Protein AF-A0A9P3PP41-F1 (afdb_monomer)

Structure (mmCIF, N/CA/C/O backbone):
data_AF-A0A9P3PP41-F1
#
_entry.id   AF-A0A9P3PP41-F1
#
loop_
_atom_site.group_PDB
_atom_site.id
_atom_site.type_symbol
_atom_site.label_atom_id
_atom_site.label_alt_id
_atom_site.label_comp_id
_atom_site.label_asym_id
_atom_site.label_entity_id
_atom_site.label_seq_id
_atom_site.pdbx_PDB_ins_code
_atom_site.Cartn_x
_atom_site.Cartn_y
_atom_site.Cartn_z
_atom_site.occupancy
_atom_site.B_iso_or_equiv
_atom_site.auth_seq_id
_atom_site.auth_comp_id
_atom_site.auth_asym_id
_atom_site.auth_atom_id
_atom_site.pdbx_PDB_model_num
ATOM 1 N N . MET A 1 1 ? 0.540 15.821 26.615 1.00 34.78 1 MET A N 1
ATOM 2 C CA . MET A 1 1 ? 0.827 14.676 25.726 1.00 34.78 1 MET A CA 1
ATOM 3 C C . MET A 1 1 ? -0.491 14.205 25.135 1.00 34.78 1 MET A C 1
ATOM 5 O O . MET A 1 1 ? -1.186 13.409 25.750 1.00 34.78 1 MET A O 1
ATOM 9 N N . SER A 1 2 ? -0.906 14.786 24.014 1.00 33.66 2 SER A N 1
ATOM 10 C CA . SER A 1 2 ? -2.137 14.403 23.320 1.00 33.66 2 SER A CA 1
ATOM 11 C C . SER A 1 2 ? -1.822 13.262 22.356 1.00 33.66 2 SER A C 1
ATOM 13 O O . SER A 1 2 ? -1.430 13.491 21.218 1.00 33.66 2 SER A O 1
ATOM 15 N N . ASN A 1 3 ? -1.975 12.027 22.839 1.00 39.66 3 ASN A N 1
ATOM 16 C CA . ASN A 1 3 ? -2.063 10.835 21.998 1.00 39.66 3 ASN A CA 1
ATOM 17 C C . ASN A 1 3 ? -3.416 10.859 21.267 1.00 39.66 3 ASN A C 1
ATOM 19 O O . ASN A 1 3 ? -4.353 10.164 21.651 1.00 39.66 3 ASN A O 1
ATOM 23 N N . SER A 1 4 ? -3.556 11.683 20.229 1.00 38.84 4 SER A N 1
ATOM 24 C CA . SER A 1 4 ? -4.641 11.510 19.260 1.00 38.84 4 SER A CA 1
ATOM 25 C C . SER A 1 4 ? -4.115 10.654 18.112 1.00 38.84 4 SER A C 1
ATOM 27 O O . SER A 1 4 ? -3.785 11.147 17.036 1.00 38.84 4 SER A O 1
ATOM 29 N N . SER A 1 5 ? -3.994 9.350 18.368 1.00 46.53 5 SER A N 1
ATOM 30 C CA . SER A 1 5 ? -3.916 8.342 17.310 1.00 46.53 5 SER A CA 1
ATOM 31 C C . SER A 1 5 ? -5.281 8.310 16.624 1.00 46.53 5 SER A C 1
ATOM 33 O O . SER A 1 5 ? -6.128 7.480 16.956 1.00 46.53 5 SER A O 1
ATOM 35 N N . THR A 1 6 ? -5.540 9.247 15.717 1.00 63.22 6 THR A N 1
ATOM 36 C CA . THR A 1 6 ? -6.723 9.150 14.867 1.00 63.22 6 THR A CA 1
ATOM 37 C C . THR A 1 6 ? -6.440 8.055 13.844 1.00 63.22 6 THR A C 1
ATOM 39 O O . THR A 1 6 ? -5.655 8.231 12.913 1.00 63.22 6 THR A O 1
ATOM 42 N N . GLU A 1 7 ? -7.013 6.882 14.101 1.00 75.75 7 GLU A N 1
ATOM 43 C CA . GLU A 1 7 ? -7.031 5.736 13.193 1.00 75.75 7 GLU A CA 1
ATOM 44 C C . GLU A 1 7 ? -7.483 6.180 11.791 1.00 75.75 7 GLU A C 1
ATOM 46 O O . GLU A 1 7 ? -8.357 7.040 11.664 1.00 75.75 7 GLU A O 1
ATOM 51 N N . LEU A 1 8 ? -6.867 5.622 10.740 1.00 86.62 8 LEU A N 1
ATOM 52 C CA . LEU A 1 8 ? -7.220 5.919 9.348 1.00 86.62 8 LEU A CA 1
ATOM 53 C C . LEU A 1 8 ? -8.717 5.620 9.124 1.00 86.62 8 LEU A C 1
ATOM 55 O O . LEU A 1 8 ? -9.140 4.483 9.347 1.00 86.62 8 LEU A O 1
ATOM 59 N N . PRO A 1 9 ? -9.544 6.588 8.690 1.00 88.69 9 PRO A N 1
ATOM 60 C CA . PRO A 1 9 ? -10.919 6.285 8.319 1.00 88.69 9 PRO A CA 1
ATOM 61 C C . PRO A 1 9 ? -10.959 5.307 7.139 1.00 88.69 9 PRO A C 1
ATOM 63 O O . PRO A 1 9 ? -10.078 5.290 6.287 1.00 88.69 9 PRO A O 1
ATOM 66 N N . GLN A 1 10 ? -11.993 4.473 7.072 1.00 92.12 10 GLN A N 1
ATOM 67 C CA . GLN A 1 10 ? -12.252 3.711 5.851 1.00 92.12 10 GLN A CA 1
ATOM 68 C C . GLN A 1 10 ? -12.808 4.637 4.761 1.00 92.12 10 GLN A C 1
ATOM 70 O O . GLN A 1 10 ? -13.511 5.603 5.066 1.00 92.12 10 GLN A O 1
ATOM 75 N N . GLY A 1 11 ? -12.552 4.326 3.493 1.00 93.94 11 GLY A N 1
ATOM 76 C CA . GLY A 1 11 ? -12.955 5.198 2.395 1.00 93.94 11 GLY A CA 1
ATOM 77 C C . GLY A 1 11 ? -12.274 4.875 1.074 1.00 93.94 11 GLY A C 1
ATOM 78 O O . GLY A 1 11 ? -11.640 3.831 0.916 1.00 93.94 11 GLY A O 1
ATOM 79 N N . ILE A 1 12 ? -12.426 5.799 0.130 1.00 94.56 12 ILE A N 1
ATOM 80 C CA . ILE A 1 12 ? -11.741 5.777 -1.158 1.00 94.56 12 ILE A CA 1
ATOM 81 C C . ILE A 1 12 ? -10.616 6.810 -1.121 1.00 94.56 12 ILE A C 1
ATOM 83 O O . ILE A 1 12 ? -10.854 7.971 -0.774 1.00 94.56 12 ILE A O 1
ATOM 87 N N . TYR A 1 13 ? -9.407 6.376 -1.468 1.00 93.69 13 TYR A N 1
ATOM 88 C CA . TYR A 1 13 ? -8.185 7.157 -1.331 1.00 93.69 13 TYR A CA 1
ATOM 89 C C . TYR A 1 13 ? -7.323 7.099 -2.582 1.00 93.69 13 TYR A C 1
ATOM 91 O O . TYR A 1 13 ? -7.161 6.048 -3.196 1.00 93.69 13 TYR A O 1
ATOM 99 N N . GLU A 1 14 ? -6.670 8.206 -2.894 1.00 94.19 14 GLU A N 1
ATOM 100 C CA . GLU A 1 14 ? -5.410 8.161 -3.619 1.00 94.19 14 GLU A CA 1
ATOM 101 C C . GLU A 1 14 ? -4.289 7.907 -2.603 1.00 94.19 14 GLU A C 1
ATOM 103 O O . GLU A 1 14 ? -4.229 8.556 -1.555 1.00 94.19 14 GLU A O 1
ATOM 108 N N . ILE A 1 15 ? -3.406 6.952 -2.893 1.00 93.75 15 ILE A N 1
ATOM 109 C CA . ILE A 1 15 ? -2.303 6.586 -1.998 1.00 93.75 15 ILE A CA 1
ATOM 110 C C . ILE A 1 15 ? -0.992 6.951 -2.681 1.00 93.75 15 ILE A C 1
ATOM 112 O O . ILE A 1 15 ? -0.770 6.567 -3.829 1.00 93.75 15 ILE A O 1
ATOM 116 N N . TYR A 1 16 ? -0.123 7.665 -1.973 1.00 91.94 16 TYR A N 1
ATOM 117 C CA . TYR A 1 16 ? 1.174 8.100 -2.487 1.00 91.94 16 TYR A CA 1
ATOM 118 C C . TYR A 1 16 ? 2.302 7.638 -1.567 1.00 91.94 16 TYR A C 1
ATOM 120 O O . TYR A 1 16 ? 2.173 7.737 -0.350 1.00 91.94 16 TYR A O 1
ATOM 128 N N . GLU A 1 17 ? 3.417 7.193 -2.148 1.00 88.88 17 GLU A N 1
ATOM 129 C CA . GLU A 1 17 ? 4.730 7.265 -1.496 1.00 88.88 17 GLU A CA 1
ATOM 130 C C . GLU A 1 17 ? 5.008 8.727 -1.140 1.00 88.88 17 GLU A C 1
ATOM 132 O O . GLU A 1 17 ? 4.843 9.609 -1.993 1.00 88.88 17 GLU A O 1
ATOM 137 N N . ASP A 1 18 ? 5.537 8.960 0.061 1.00 81.00 18 ASP A N 1
ATOM 138 C CA . ASP A 1 18 ? 6.257 10.194 0.362 1.00 81.00 18 ASP A CA 1
ATOM 139 C C . ASP A 1 18 ? 7.773 9.946 0.375 1.00 81.00 18 ASP A C 1
ATOM 141 O O . ASP A 1 18 ? 8.351 9.498 1.362 1.00 81.00 18 ASP A O 1
ATOM 145 N N . GLY A 1 19 ? 8.410 10.186 -0.771 1.00 75.31 19 GLY A N 1
ATOM 146 C CA . GLY A 1 19 ? 9.827 9.916 -0.986 1.00 75.31 19 GLY A CA 1
ATOM 147 C C . GLY A 1 19 ? 10.637 11.172 -1.309 1.00 75.31 19 GLY A C 1
ATOM 148 O O . GLY A 1 19 ? 10.085 12.247 -1.563 1.00 75.31 19 GLY A O 1
ATOM 149 N N . PRO A 1 20 ? 11.975 11.051 -1.404 1.00 71.06 20 PRO A N 1
ATOM 150 C CA . PRO A 1 20 ? 12.862 12.173 -1.728 1.00 71.06 20 PRO A CA 1
ATOM 151 C C . PRO A 1 20 ? 12.618 12.765 -3.126 1.00 71.06 20 PRO A C 1
ATOM 153 O O . PRO A 1 20 ? 13.016 13.895 -3.394 1.00 71.06 20 PRO A O 1
ATOM 156 N N . ALA A 1 21 ? 11.957 12.021 -4.019 1.00 71.31 21 ALA A N 1
ATOM 157 C CA . ALA A 1 21 ? 11.558 12.486 -5.347 1.00 71.31 21 ALA A CA 1
ATOM 158 C C . ALA A 1 21 ? 10.202 13.227 -5.357 1.00 71.31 21 ALA A C 1
ATOM 160 O O . ALA A 1 21 ? 9.730 13.620 -6.424 1.00 71.31 21 ALA A O 1
ATOM 161 N N . GLY A 1 22 ? 9.577 13.422 -4.192 1.00 79.50 22 GLY A N 1
ATOM 162 C CA . GLY A 1 22 ? 8.236 13.982 -4.057 1.00 79.50 22 GLY A CA 1
ATOM 163 C C . GLY A 1 22 ? 7.156 12.909 -3.906 1.00 79.50 22 GLY A C 1
ATOM 164 O O . GLY A 1 22 ? 7.451 11.736 -3.690 1.00 79.50 22 GLY A O 1
ATOM 165 N N . LEU A 1 23 ? 5.891 13.333 -4.001 1.00 86.56 23 LEU A N 1
ATOM 166 C CA . LEU A 1 23 ? 4.747 12.424 -3.914 1.00 86.56 23 LEU A CA 1
ATOM 167 C C . LEU A 1 23 ? 4.640 11.593 -5.193 1.00 86.56 23 LEU A C 1
ATOM 169 O O . LEU A 1 23 ? 4.533 12.145 -6.293 1.00 86.56 23 LEU A O 1
ATOM 173 N N . GLN A 1 24 ? 4.639 10.271 -5.045 1.00 90.50 24 GLN A N 1
ATOM 174 C CA . GLN A 1 24 ? 4.525 9.339 -6.163 1.00 90.50 24 GLN A CA 1
ATOM 175 C C . GLN A 1 24 ? 3.355 8.375 -5.941 1.00 90.50 24 GLN A C 1
ATOM 177 O O . GLN A 1 24 ? 3.295 7.740 -4.891 1.00 90.50 24 GLN A O 1
ATOM 182 N N . PRO A 1 25 ? 2.412 8.246 -6.890 1.00 92.94 25 PRO A N 1
ATOM 183 C CA . PRO A 1 25 ? 1.216 7.456 -6.646 1.00 92.94 25 PRO A CA 1
ATOM 184 C C . PRO A 1 25 ? 1.521 5.962 -6.598 1.00 92.94 25 PRO A C 1
ATOM 186 O O . PRO A 1 25 ? 2.341 5.453 -7.364 1.00 92.94 25 PRO A O 1
ATOM 189 N N . LEU A 1 26 ? 0.814 5.244 -5.732 1.00 93.19 26 LEU A N 1
ATOM 190 C CA . LEU A 1 26 ? 0.824 3.789 -5.696 1.00 93.19 26 LEU A CA 1
ATOM 191 C C . LEU A 1 26 ? -0.273 3.240 -6.603 1.00 93.19 26 LEU A C 1
ATOM 193 O O . LEU A 1 26 ? -1.419 3.689 -6.561 1.00 93.19 26 LEU A O 1
ATOM 197 N N . GLY A 1 27 ? 0.064 2.231 -7.398 1.00 93.50 27 GLY A N 1
ATOM 198 C CA . GLY A 1 27 ? -0.884 1.552 -8.277 1.00 93.50 27 GLY A CA 1
ATOM 199 C C . GLY A 1 27 ? -0.498 0.103 -8.524 1.00 93.50 27 GLY A C 1
ATOM 200 O O . GLY A 1 27 ? 0.525 -0.362 -8.034 1.00 93.50 27 GLY A O 1
ATOM 201 N N . ILE A 1 28 ? -1.310 -0.609 -9.302 1.00 92.12 28 ILE A N 1
ATOM 202 C CA . ILE A 1 28 ? -0.997 -1.964 -9.765 1.00 92.12 28 ILE A CA 1
ATOM 203 C C . ILE A 1 28 ? -0.493 -1.895 -11.208 1.00 92.12 28 ILE A C 1
ATOM 205 O O . ILE A 1 28 ? -1.111 -1.245 -12.053 1.00 92.12 28 ILE A O 1
ATOM 209 N N . LYS A 1 29 ? 0.634 -2.554 -11.497 1.00 89.56 29 LYS A N 1
ATOM 210 C CA . LYS A 1 29 ? 1.175 -2.654 -12.858 1.00 89.56 29 LYS A CA 1
ATOM 211 C C . LYS A 1 29 ? 2.071 -3.878 -13.027 1.00 89.56 29 LYS A C 1
ATOM 213 O O . LYS A 1 29 ? 2.858 -4.195 -12.135 1.00 89.56 29 LYS A O 1
ATOM 218 N N . SER A 1 30 ? 2.057 -4.470 -14.215 1.00 83.56 30 SER A N 1
ATOM 219 C CA . SER A 1 30 ? 3.091 -5.407 -14.654 1.00 83.56 30 SER A CA 1
ATOM 220 C C . SER A 1 30 ? 4.430 -4.698 -14.893 1.00 83.56 30 SER A C 1
ATOM 222 O O . SER A 1 30 ? 4.526 -3.574 -15.412 1.00 83.56 30 SER A O 1
ATOM 224 N N . VAL A 1 31 ? 5.516 -5.355 -14.496 1.00 73.56 31 VAL A N 1
ATOM 225 C CA . VAL A 1 31 ? 6.877 -4.811 -14.597 1.00 73.56 31 VAL A CA 1
ATOM 226 C C . VAL A 1 31 ? 7.743 -5.832 -15.305 1.00 73.56 31 VAL A C 1
ATOM 228 O O . VAL A 1 31 ? 7.882 -6.925 -14.799 1.00 73.56 31 VAL A O 1
ATOM 231 N N . ASN A 1 32 ? 8.350 -5.493 -16.445 1.00 73.69 32 ASN A N 1
ATOM 232 C CA . ASN A 1 32 ? 9.385 -6.307 -17.104 1.00 73.69 32 ASN A CA 1
ATOM 233 C C . ASN A 1 32 ? 9.052 -7.816 -17.237 1.00 73.69 32 ASN A C 1
ATOM 235 O O . ASN A 1 32 ? 9.921 -8.655 -17.028 1.00 73.69 32 ASN A O 1
ATOM 239 N N . GLY A 1 33 ? 7.800 -8.166 -17.555 1.00 74.00 33 GLY A N 1
ATOM 240 C CA . GLY A 1 33 ? 7.357 -9.564 -17.686 1.00 74.00 33 GLY A CA 1
ATOM 241 C C . GLY A 1 33 ? 6.995 -10.263 -16.369 1.00 74.00 33 GLY A C 1
ATOM 242 O O . GLY A 1 33 ? 6.561 -11.412 -16.396 1.00 74.00 33 GLY A O 1
ATOM 243 N N . PHE A 1 34 ? 7.122 -9.582 -15.229 1.00 77.06 34 PHE A N 1
ATOM 244 C CA . PHE A 1 34 ? 6.565 -10.029 -13.957 1.00 77.06 34 PHE A CA 1
ATOM 245 C C . PHE A 1 34 ? 5.046 -9.793 -13.910 1.00 77.06 34 PHE A C 1
ATOM 247 O O . PHE A 1 34 ? 4.562 -8.834 -14.531 1.00 77.06 34 PHE A O 1
ATOM 254 N N . PRO A 1 35 ? 4.304 -10.635 -13.161 1.00 83.44 35 PRO A N 1
ATOM 255 C CA . PRO A 1 35 ? 2.883 -10.437 -12.899 1.00 83.44 35 PRO A CA 1
ATOM 256 C C . PRO A 1 35 ? 2.570 -9.046 -12.344 1.00 83.44 35 PRO A C 1
ATOM 258 O O . PRO A 1 35 ? 3.447 -8.343 -11.832 1.00 83.44 35 PRO A O 1
ATOM 261 N N . ASP A 1 36 ? 1.298 -8.668 -12.430 1.00 90.12 36 ASP A N 1
ATOM 262 C CA . ASP A 1 36 ? 0.809 -7.444 -11.812 1.00 90.12 36 ASP A CA 1
ATOM 263 C C . ASP A 1 36 ? 1.146 -7.423 -10.319 1.00 90.12 36 ASP A C 1
ATOM 265 O O . ASP A 1 36 ? 0.964 -8.398 -9.591 1.00 90.12 36 ASP A O 1
ATOM 269 N N . GLN A 1 37 ? 1.656 -6.285 -9.868 1.00 90.50 37 GLN A N 1
ATOM 270 C CA . GLN A 1 37 ? 2.056 -6.059 -8.487 1.00 90.50 37 GLN A CA 1
ATOM 271 C C . GLN A 1 37 ? 1.822 -4.601 -8.123 1.00 90.50 37 GLN A C 1
ATOM 273 O O . GLN A 1 37 ? 1.715 -3.742 -9.004 1.00 90.50 37 GLN A O 1
ATOM 278 N N . VAL A 1 38 ? 1.759 -4.313 -6.827 1.00 92.19 38 VAL A N 1
ATOM 279 C CA . VAL A 1 38 ? 1.731 -2.936 -6.348 1.00 92.19 38 VAL A CA 1
ATOM 280 C C . VAL A 1 38 ? 3.105 -2.316 -6.590 1.00 92.19 38 VAL A C 1
ATOM 282 O O . VAL A 1 38 ? 4.148 -2.886 -6.258 1.00 92.19 38 VAL A O 1
ATOM 285 N N . VAL A 1 39 ? 3.102 -1.148 -7.215 1.00 90.88 39 VAL A N 1
ATOM 286 C CA . VAL A 1 39 ? 4.295 -0.403 -7.601 1.00 90.88 39 VAL A CA 1
ATOM 287 C C . VAL A 1 39 ? 4.131 1.062 -7.247 1.00 90.88 39 VAL A C 1
ATOM 289 O O . VAL A 1 39 ? 3.018 1.590 -7.198 1.00 90.88 39 VAL A O 1
ATOM 292 N N . VAL A 1 40 ? 5.265 1.736 -7.105 1.00 89.81 40 VAL A N 1
ATOM 293 C CA . VAL A 1 40 ? 5.300 3.192 -7.190 1.00 89.81 40 VAL A CA 1
ATOM 294 C C . VAL A 1 40 ? 5.303 3.601 -8.657 1.00 89.81 40 VAL A C 1
ATOM 296 O O . VAL A 1 40 ? 6.178 3.210 -9.437 1.00 89.81 40 VAL A O 1
ATOM 299 N N . LEU A 1 41 ? 4.315 4.399 -9.037 1.00 88.38 41 LEU A N 1
ATOM 300 C CA . LEU A 1 41 ? 4.200 4.983 -10.362 1.00 88.38 41 LEU A CA 1
ATOM 301 C C . LEU A 1 41 ? 5.081 6.244 -10.481 1.00 88.38 41 LEU A C 1
ATOM 303 O O . LEU A 1 41 ? 5.410 6.889 -9.482 1.00 88.38 41 LEU A O 1
ATOM 307 N N . PRO A 1 42 ? 5.493 6.626 -11.701 1.00 86.31 42 PRO A N 1
ATOM 308 C CA . PRO A 1 42 ? 6.235 7.865 -11.908 1.00 86.31 42 PRO A CA 1
ATOM 309 C C . PRO A 1 42 ? 5.467 9.088 -11.389 1.00 86.31 42 PRO A C 1
ATOM 311 O O . PRO A 1 42 ? 4.241 9.150 -11.505 1.00 86.31 42 PRO A O 1
ATOM 314 N N . ALA A 1 43 ? 6.191 10.082 -10.871 1.00 84.38 43 ALA A N 1
ATOM 315 C CA . ALA A 1 43 ? 5.600 11.366 -10.502 1.00 84.38 43 ALA A CA 1
ATOM 316 C C . ALA A 1 43 ? 4.804 11.964 -11.683 1.00 84.38 43 ALA A C 1
ATOM 318 O O . ALA A 1 43 ? 5.211 11.854 -12.842 1.00 84.38 43 ALA A O 1
ATOM 319 N N . GLY A 1 44 ? 3.648 12.564 -11.389 1.00 83.94 44 GLY A N 1
ATOM 320 C CA . GLY A 1 44 ? 2.738 13.125 -12.395 1.00 83.94 44 GLY A CA 1
ATOM 321 C C . GLY A 1 44 ? 1.832 12.109 -13.104 1.00 83.94 44 GLY A C 1
ATOM 322 O O . GLY A 1 44 ? 0.998 12.517 -13.909 1.00 83.94 44 GLY A O 1
ATOM 323 N N . HIS A 1 45 ? 1.947 10.805 -12.822 1.00 89.75 45 HIS A N 1
ATOM 324 C CA . HIS A 1 45 ? 0.892 9.860 -13.202 1.00 89.75 45 HIS A CA 1
ATOM 325 C C . HIS A 1 45 ? -0.386 10.127 -12.403 1.00 89.75 45 HIS A C 1
ATOM 327 O O . HIS A 1 45 ? -0.326 10.507 -11.237 1.00 89.75 45 HIS A O 1
ATOM 333 N N . GLN A 1 46 ? -1.543 9.884 -13.023 1.00 90.50 46 GLN A N 1
ATOM 334 C CA . GLN A 1 46 ? -2.818 9.915 -12.315 1.00 90.50 46 GLN A CA 1
ATOM 335 C C . GLN A 1 46 ? -2.845 8.806 -11.257 1.00 90.50 46 GLN A C 1
ATOM 337 O O . GLN A 1 46 ? -2.595 7.638 -11.571 1.00 90.50 46 GLN A O 1
ATOM 342 N N . ALA A 1 47 ? -3.147 9.173 -10.013 1.00 91.56 47 ALA A N 1
ATOM 343 C CA . ALA A 1 47 ? -3.305 8.210 -8.938 1.00 91.56 47 ALA A CA 1
ATOM 344 C C . ALA A 1 47 ? -4.593 7.397 -9.130 1.00 91.56 47 ALA A C 1
ATOM 346 O O . ALA A 1 47 ? -5.647 7.970 -9.421 1.00 91.56 47 ALA A O 1
ATOM 347 N N . PRO A 1 48 ? -4.542 6.064 -8.980 1.00 95.06 48 PRO A N 1
ATOM 348 C CA . PRO A 1 48 ? -5.750 5.263 -8.957 1.00 95.06 48 PRO A CA 1
ATOM 349 C C . PRO A 1 48 ? -6.475 5.419 -7.611 1.00 95.06 48 PRO A C 1
ATOM 351 O O . PRO A 1 48 ? -5.868 5.743 -6.588 1.00 95.06 48 PRO A O 1
ATOM 354 N N . LEU A 1 49 ? -7.780 5.148 -7.618 1.00 95.25 49 LEU A N 1
ATOM 355 C CA . LEU A 1 49 ? -8.631 5.222 -6.433 1.00 95.25 49 LEU A CA 1
ATOM 356 C C . LEU A 1 49 ? -8.685 3.872 -5.713 1.00 95.25 49 LEU A C 1
ATOM 358 O O . LEU A 1 49 ? -9.296 2.916 -6.193 1.00 95.25 49 LEU A O 1
ATOM 362 N N . TRP A 1 50 ? -8.059 3.817 -4.544 1.00 96.31 50 TRP A N 1
ATOM 363 C CA . TRP A 1 50 ? -8.011 2.662 -3.660 1.00 96.31 50 TRP A CA 1
ATOM 364 C C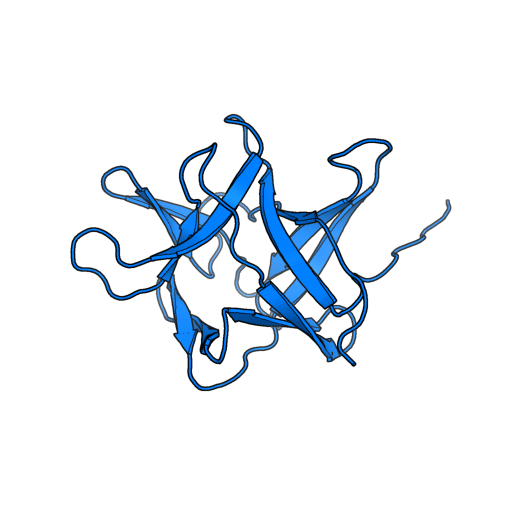 . TRP A 1 50 ? -9.220 2.620 -2.745 1.00 96.31 50 TRP A C 1
ATOM 366 O O . TRP A 1 50 ? -9.491 3.574 -2.020 1.00 96.31 50 TRP A O 1
ATOM 376 N N . THR A 1 51 ? -9.908 1.484 -2.714 1.00 96.56 51 THR A N 1
ATOM 377 C CA . THR A 1 51 ? -10.883 1.202 -1.662 1.00 96.56 51 THR A CA 1
ATOM 378 C C . THR A 1 51 ? -10.148 0.660 -0.442 1.00 96.56 51 THR A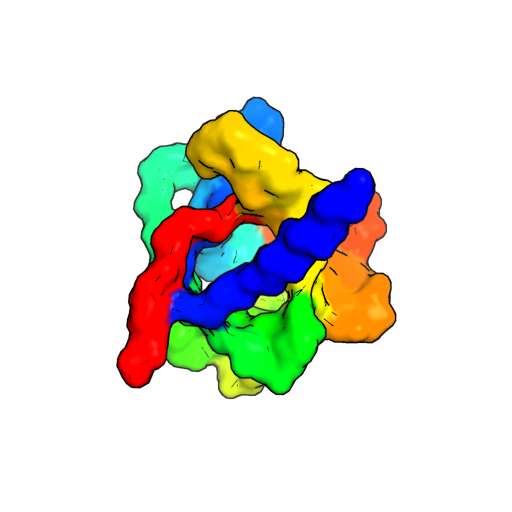 C 1
ATOM 380 O O . THR A 1 51 ? -9.478 -0.371 -0.517 1.00 96.56 51 THR A O 1
ATOM 383 N N . VAL A 1 52 ? -10.288 1.353 0.686 1.00 95.75 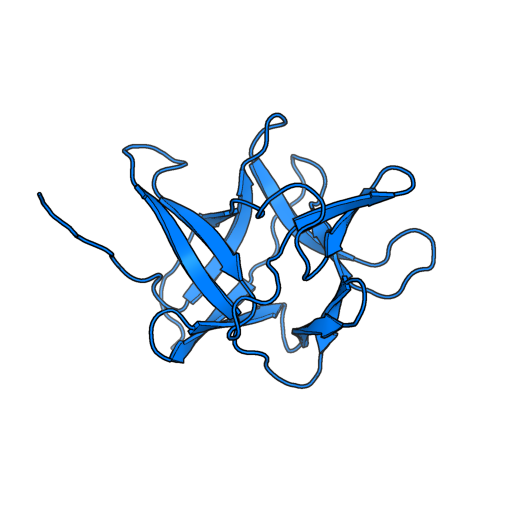52 VAL A N 1
ATOM 384 C CA . VAL A 1 52 ? -9.676 0.997 1.968 1.00 95.75 52 VAL A CA 1
ATOM 385 C C . VAL A 1 52 ? -10.789 0.690 2.962 1.00 95.75 52 VAL A C 1
ATOM 387 O O . VAL A 1 52 ? -11.553 1.576 3.349 1.00 95.75 52 VAL A O 1
ATOM 390 N N . ARG A 1 53 ? -10.910 -0.577 3.370 1.00 95.06 53 ARG A N 1
ATOM 391 C CA . ARG A 1 53 ? -11.968 -1.047 4.284 1.00 95.06 53 ARG A CA 1
ATOM 392 C C . ARG A 1 53 ? -11.373 -1.548 5.583 1.00 95.06 53 ARG A C 1
ATOM 394 O O . ARG A 1 53 ? -10.489 -2.404 5.562 1.00 95.06 53 ARG A O 1
ATOM 401 N N . ARG A 1 54 ? -11.891 -1.057 6.707 1.00 93.44 54 ARG A N 1
ATOM 402 C CA . ARG A 1 54 ? -11.478 -1.514 8.034 1.00 93.44 54 ARG A CA 1
ATOM 403 C C . ARG A 1 54 ? -1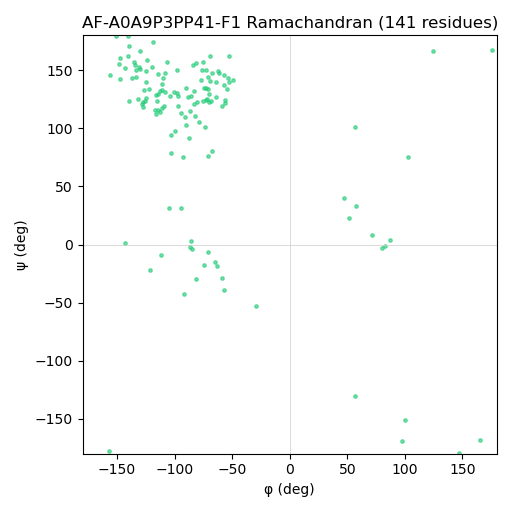2.028 -2.914 8.297 1.00 93.44 54 ARG A C 1
ATOM 405 O O . ARG A 1 54 ? -13.205 -3.168 8.061 1.00 93.44 54 ARG A O 1
ATOM 412 N N . VAL A 1 55 ? -11.184 -3.802 8.814 1.00 93.81 55 VAL A N 1
ATOM 413 C CA . VAL A 1 55 ? -11.571 -5.165 9.226 1.00 93.81 55 VAL A CA 1
ATOM 414 C C . VAL A 1 55 ? -11.286 -5.444 10.702 1.00 93.81 55 VAL A C 1
ATOM 416 O O . VAL A 1 55 ? -11.926 -6.307 11.291 1.00 93.81 55 VAL A O 1
ATOM 419 N N . ALA A 1 56 ? -10.367 -4.696 11.319 1.00 92.50 56 ALA A N 1
ATOM 420 C CA . ALA A 1 56 ? -10.135 -4.674 12.764 1.00 92.50 56 ALA A CA 1
ATOM 421 C C . ALA A 1 56 ? -9.449 -3.355 13.166 1.00 92.50 56 ALA A C 1
ATOM 423 O O . ALA A 1 56 ? -9.205 -2.489 12.323 1.00 92.50 56 ALA A O 1
ATOM 424 N N . THR A 1 57 ? -9.122 -3.182 14.449 1.00 89.50 57 THR A N 1
ATOM 425 C CA . THR A 1 57 ? -8.347 -2.024 14.924 1.00 89.50 57 THR A CA 1
ATOM 426 C C . THR A 1 57 ? -7.023 -1.909 14.181 1.00 89.50 57 THR A C 1
ATOM 428 O O . THR A 1 57 ? -6.232 -2.853 14.153 1.00 89.50 57 THR A O 1
ATOM 431 N N . ASN A 1 58 ? -6.802 -0.746 13.570 1.00 90.06 58 ASN A N 1
ATOM 432 C CA . ASN A 1 58 ? -5.660 -0.422 12.727 1.00 90.06 58 ASN A CA 1
ATOM 433 C C . ASN A 1 58 ? -5.402 -1.453 11.621 1.00 90.06 58 ASN A C 1
ATOM 435 O O . ASN A 1 58 ? -4.274 -1.570 11.166 1.00 90.06 58 ASN A O 1
ATOM 439 N N . THR A 1 59 ? -6.405 -2.231 11.207 1.00 94.06 59 THR A N 1
ATOM 440 C CA . THR A 1 59 ? -6.239 -3.293 10.210 1.00 94.06 59 THR A CA 1
ATOM 441 C C . THR A 1 59 ? -7.232 -3.098 9.080 1.00 94.06 59 THR A C 1
ATOM 443 O O . THR A 1 59 ? -8.446 -3.056 9.303 1.00 94.06 59 THR A O 1
ATOM 446 N N . PHE A 1 60 ? -6.710 -3.002 7.862 1.00 95.50 60 PHE A N 1
ATOM 447 C CA . PHE A 1 60 ? -7.452 -2.608 6.675 1.00 95.50 60 PHE A CA 1
ATOM 448 C C . PHE A 1 60 ? -7.169 -3.543 5.509 1.00 95.50 60 PHE A C 1
ATOM 450 O O . PHE A 1 60 ? -6.083 -4.097 5.365 1.00 95.50 60 PHE A O 1
ATOM 457 N N . THR A 1 61 ? -8.164 -3.688 4.652 1.00 96.88 61 THR A N 1
ATOM 458 C CA . THR A 1 61 ? -8.006 -4.274 3.323 1.00 96.88 61 THR A CA 1
ATOM 459 C C . THR A 1 61 ? -7.868 -3.147 2.312 1.00 96.88 61 THR A C 1
ATOM 461 O O . THR A 1 61 ? -8.413 -2.060 2.509 1.00 96.88 61 THR A O 1
ATOM 464 N N . PHE A 1 62 ? -7.135 -3.422 1.241 1.00 97.19 62 PHE A N 1
ATOM 465 C CA . PHE A 1 62 ? -6.852 -2.487 0.163 1.00 97.19 62 PHE A CA 1
ATOM 46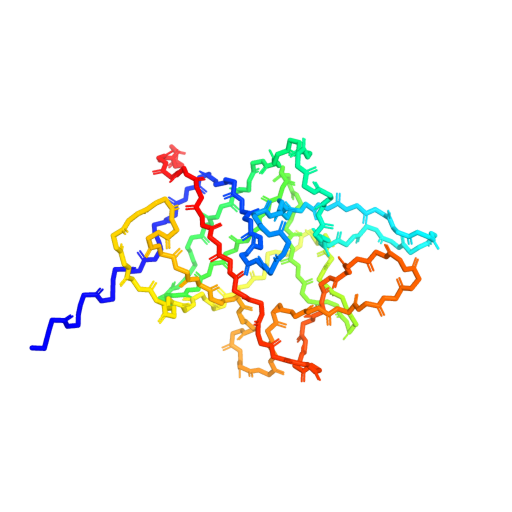6 C C . PHE A 1 62 ? -7.243 -3.151 -1.152 1.00 97.19 62 PHE A C 1
ATOM 468 O O . PHE A 1 62 ? -6.867 -4.306 -1.378 1.00 97.19 62 PHE A O 1
ATOM 475 N N . SER A 1 63 ? -7.972 -2.444 -2.011 1.00 97.12 63 SER A N 1
ATOM 476 C CA . SER A 1 63 ? -8.295 -2.926 -3.354 1.00 97.12 63 SER A CA 1
ATOM 477 C C . SER A 1 63 ? -8.299 -1.814 -4.401 1.00 97.12 63 SER A C 1
ATOM 479 O O . SER A 1 63 ? -8.582 -0.653 -4.098 1.00 97.12 63 SER A O 1
ATOM 481 N N . LEU A 1 64 ? -8.008 -2.193 -5.647 1.00 94.88 64 LEU A N 1
ATOM 482 C CA . LEU A 1 64 ? -8.273 -1.393 -6.844 1.00 94.88 64 LEU A CA 1
ATOM 483 C C . LEU A 1 64 ? -9.322 -2.126 -7.680 1.00 94.88 64 LEU A C 1
ATOM 485 O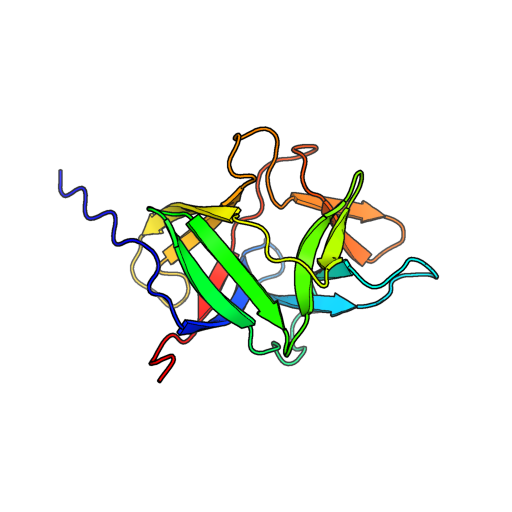 O . LEU A 1 64 ? -9.080 -3.239 -8.149 1.00 94.88 64 LEU A O 1
ATOM 489 N N . GLY A 1 65 ? -10.500 -1.514 -7.831 1.00 90.44 65 GLY A N 1
ATOM 490 C CA . GLY A 1 65 ? -11.680 -2.228 -8.320 1.00 90.44 65 GLY A CA 1
ATOM 491 C C . GLY A 1 65 ? -11.981 -3.442 -7.434 1.00 90.44 65 GLY A C 1
ATOM 492 O O . GLY A 1 65 ? -11.967 -3.335 -6.204 1.00 90.44 65 GLY A O 1
ATOM 493 N N . ASP A 1 66 ? -12.178 -4.599 -8.064 1.00 90.50 66 ASP A N 1
ATOM 494 C CA . ASP A 1 66 ? -12.500 -5.862 -7.384 1.00 90.50 66 ASP A CA 1
ATOM 495 C C . ASP A 1 66 ? -11.262 -6.654 -6.920 1.00 90.50 66 ASP A C 1
ATOM 497 O O . ASP A 1 66 ? -11.393 -7.711 -6.302 1.00 90.50 66 ASP A O 1
ATOM 501 N N . ALA A 1 67 ? -10.048 -6.170 -7.205 1.00 94.38 67 ALA A N 1
ATOM 502 C CA . ALA A 1 67 ? -8.812 -6.862 -6.854 1.00 94.38 67 ALA A CA 1
ATOM 503 C C . ALA A 1 67 ? -8.256 -6.364 -5.515 1.00 94.38 67 ALA A C 1
ATOM 505 O O . ALA A 1 67 ? -7.785 -5.227 -5.411 1.00 94.38 67 ALA A O 1
ATOM 506 N N . PHE A 1 68 ? -8.257 -7.230 -4.498 1.00 97.31 68 PHE A N 1
ATOM 507 C CA . PHE A 1 68 ? -7.535 -6.977 -3.251 1.00 97.31 68 PHE A CA 1
ATOM 508 C C . PHE A 1 68 ? -6.029 -7.036 -3.478 1.00 97.31 68 PHE A C 1
ATOM 510 O O . PHE A 1 68 ? -5.569 -7.635 -4.444 1.00 97.31 68 PHE A O 1
ATOM 517 N N . VAL A 1 69 ? -5.246 -6.479 -2.558 1.00 95.50 69 VAL A N 1
ATOM 518 C CA . VAL A 1 69 ? -3.794 -6.688 -2.541 1.00 95.50 69 VAL A CA 1
ATOM 519 C C . VAL A 1 69 ? -3.363 -7.498 -1.330 1.00 95.50 69 VAL A C 1
ATOM 521 O O . VAL A 1 69 ? -3.755 -7.220 -0.194 1.00 95.50 69 VAL A O 1
ATOM 524 N N . ALA A 1 70 ? -2.541 -8.512 -1.580 1.00 94.19 70 ALA A N 1
ATOM 525 C CA . ALA A 1 70 ? -2.073 -9.456 -0.578 1.00 94.19 70 ALA A CA 1
ATOM 526 C C . ALA A 1 70 ? -0.560 -9.687 -0.714 1.00 94.19 70 ALA A C 1
ATOM 528 O O . ALA A 1 70 ? 0.008 -9.516 -1.799 1.00 94.19 70 ALA A O 1
ATOM 529 N N . PRO A 1 71 ? 0.120 -10.073 0.377 1.00 92.00 71 PRO A N 1
ATOM 530 C CA . PRO A 1 71 ? 1.517 -10.448 0.303 1.00 92.00 71 PRO A CA 1
ATOM 531 C C . PRO A 1 71 ? 1.654 -11.805 -0.390 1.00 92.00 71 PRO A C 1
ATOM 533 O O . PRO A 1 71 ? 1.109 -12.813 0.056 1.00 92.00 71 PRO A O 1
ATOM 536 N N . THR A 1 72 ? 2.459 -11.839 -1.439 1.00 84.50 72 THR A N 1
ATOM 537 C CA . THR A 1 72 ? 3.052 -13.054 -2.003 1.00 84.50 72 THR A CA 1
ATOM 538 C C . THR A 1 72 ? 4.532 -13.066 -1.639 1.00 84.50 72 THR A C 1
ATOM 540 O O . THR A 1 72 ? 5.079 -12.003 -1.361 1.00 84.50 72 THR A O 1
ATOM 543 N N . HIS A 1 73 ? 5.177 -14.240 -1.628 1.00 75.69 73 HIS A N 1
ATOM 544 C CA . HIS A 1 73 ? 6.559 -14.450 -1.154 1.00 75.69 73 HIS A CA 1
ATOM 545 C C . HIS A 1 73 ? 7.485 -13.234 -1.304 1.00 75.69 73 HIS A C 1
ATOM 547 O O . HIS A 1 73 ? 8.060 -12.786 -0.317 1.00 75.69 73 HIS A O 1
ATOM 553 N N . ASN A 1 74 ? 7.565 -12.670 -2.513 1.00 80.81 74 ASN A N 1
ATOM 554 C CA . ASN A 1 74 ? 8.472 -11.567 -2.807 1.00 80.81 74 ASN A CA 1
ATOM 555 C C . ASN A 1 74 ? 7.786 -10.227 -3.092 1.00 80.81 74 ASN A C 1
ATOM 557 O O . ASN A 1 74 ? 8.497 -9.238 -3.187 1.00 80.81 74 ASN A O 1
ATOM 561 N N . TYR A 1 75 ? 6.458 -10.158 -3.237 1.00 87.25 75 TYR A N 1
ATOM 562 C CA . TYR A 1 75 ? 5.777 -8.962 -3.752 1.00 87.25 75 TYR A CA 1
ATOM 563 C C . TYR A 1 75 ? 4.385 -8.765 -3.155 1.00 87.25 75 TYR A C 1
ATOM 565 O O . TYR A 1 75 ? 3.718 -9.720 -2.756 1.00 87.25 75 TYR A O 1
ATOM 573 N N . VAL A 1 76 ? 3.906 -7.527 -3.149 1.00 91.75 76 VAL A N 1
ATOM 574 C CA . VAL A 1 76 ? 2.494 -7.222 -2.902 1.00 91.75 76 VAL A CA 1
ATOM 575 C C . VAL A 1 76 ? 1.757 -7.316 -4.238 1.00 91.75 76 VAL A C 1
ATOM 577 O O . VAL A 1 76 ? 2.041 -6.542 -5.148 1.00 91.75 76 VAL A O 1
ATOM 580 N N . MET A 1 77 ? 0.840 -8.271 -4.382 1.00 92.81 77 MET A N 1
ATOM 581 C CA . MET A 1 77 ? 0.179 -8.571 -5.660 1.00 92.81 77 MET A CA 1
ATOM 582 C C . MET A 1 77 ? -1.347 -8.497 -5.559 1.00 92.81 77 MET A C 1
ATOM 584 O O . MET A 1 77 ? -1.885 -8.640 -4.455 1.00 92.81 77 MET A O 1
ATOM 588 N N . PRO A 1 78 ? -2.051 -8.317 -6.693 1.00 95.00 78 PRO A N 1
ATOM 589 C CA . PRO A 1 78 ? -3.486 -8.539 -6.783 1.00 95.00 78 PRO A CA 1
ATOM 590 C C . PRO A 1 78 ? -3.875 -9.937 -6.294 1.00 95.00 78 PRO A C 1
ATOM 592 O O . PRO A 1 78 ? -3.171 -10.921 -6.519 1.00 95.00 78 PRO A O 1
ATOM 595 N N . SER A 1 79 ? -5.019 -10.019 -5.634 1.00 94.81 79 SER A N 1
ATOM 596 C CA . SER A 1 79 ? -5.545 -11.214 -4.994 1.00 94.81 79 SER A CA 1
ATOM 597 C C . SER A 1 79 ? -7.068 -11.201 -5.058 1.00 94.81 79 SER A C 1
ATOM 599 O O . SER A 1 79 ? -7.705 -10.162 -4.881 1.00 94.81 79 SER A O 1
ATOM 601 N N . SER A 1 80 ? -7.663 -12.376 -5.259 1.00 94.50 80 SER A N 1
ATOM 602 C CA . SER A 1 80 ? -9.109 -12.580 -5.115 1.00 94.50 80 SER A CA 1
ATOM 603 C C . SER A 1 80 ? -9.555 -12.611 -3.651 1.00 94.50 80 SER A C 1
ATOM 605 O O . SER A 1 80 ? -10.737 -12.467 -3.356 1.00 94.50 80 SER A O 1
ATOM 607 N N . THR A 1 81 ? -8.616 -12.822 -2.728 1.00 94.56 81 THR A N 1
ATOM 608 C CA . THR A 1 81 ? -8.875 -12.928 -1.291 1.00 94.56 81 THR A CA 1
ATOM 609 C C . THR A 1 81 ? -8.361 -11.686 -0.581 1.00 94.56 81 THR A C 1
ATOM 611 O O . THR A 1 81 ? -7.212 -11.279 -0.778 1.00 94.56 81 THR A O 1
ATOM 614 N N . ALA A 1 82 ? -9.203 -11.109 0.272 1.00 94.56 82 ALA A N 1
ATOM 615 C CA . ALA A 1 82 ? -8.836 -9.966 1.091 1.00 94.56 82 ALA A CA 1
ATOM 616 C C . ALA A 1 82 ? -7.729 -10.327 2.093 1.00 94.56 82 ALA A C 1
ATOM 618 O O . ALA A 1 82 ? -7.761 -11.385 2.721 1.00 94.56 82 ALA A O 1
ATOM 619 N N . TYR A 1 83 ? -6.774 -9.417 2.275 1.00 96.06 83 TYR A N 1
ATOM 620 C CA . TYR A 1 83 ? -5.728 -9.530 3.287 1.00 96.06 83 TYR A CA 1
ATOM 621 C C . TYR A 1 83 ? -5.771 -8.322 4.223 1.00 96.06 83 TYR A C 1
ATOM 623 O O . TYR A 1 83 ? -5.871 -7.180 3.769 1.00 96.06 83 TYR A O 1
ATOM 631 N N . GLY A 1 84 ? -5.702 -8.583 5.530 1.00 96.06 84 GLY A N 1
ATOM 632 C CA . GLY A 1 84 ? -5.676 -7.552 6.562 1.00 96.06 84 GLY A CA 1
ATOM 633 C C . GLY A 1 84 ? -4.268 -6.998 6.761 1.00 96.06 84 GLY A C 1
ATOM 634 O O . GLY A 1 84 ? -3.394 -7.671 7.304 1.00 96.06 84 GLY A O 1
ATOM 635 N N . TRP A 1 85 ? -4.062 -5.753 6.356 1.00 95.50 85 TRP A N 1
ATOM 636 C CA . TRP A 1 85 ? -2.829 -5.008 6.568 1.00 95.50 85 TRP A CA 1
ATOM 637 C C . TRP A 1 85 ? -2.959 -4.106 7.785 1.00 95.50 85 TRP A C 1
ATOM 639 O O . TRP A 1 85 ? -3.914 -3.337 7.898 1.00 95.50 85 TRP A O 1
ATOM 649 N N . LYS A 1 86 ? -1.982 -4.168 8.684 1.00 94.00 86 LYS A N 1
ATOM 650 C CA . LYS A 1 86 ? -1.884 -3.253 9.811 1.00 94.00 86 LYS A CA 1
ATOM 651 C C . LYS A 1 86 ? -1.387 -1.894 9.319 1.00 94.00 86 LYS A C 1
ATOM 653 O O . LYS A 1 86 ? -0.324 -1.813 8.718 1.00 94.00 86 LYS A O 1
ATOM 658 N N . VAL A 1 87 ? -2.136 -0.834 9.579 1.00 92.69 87 VAL A N 1
ATOM 659 C CA . VAL A 1 87 ? -1.801 0.533 9.178 1.00 92.69 87 VAL A CA 1
ATOM 660 C C . VAL A 1 87 ? -1.474 1.336 10.425 1.00 92.69 87 VAL A C 1
ATOM 662 O O . VAL A 1 87 ? -2.323 1.514 11.299 1.00 92.69 87 VAL A O 1
ATOM 665 N N . THR A 1 88 ? -0.239 1.816 10.512 1.00 89.50 88 THR A N 1
ATOM 666 C CA . THR A 1 88 ? 0.251 2.566 11.673 1.00 89.50 88 THR A CA 1
ATOM 667 C C . THR A 1 88 ? 0.583 3.984 11.243 1.00 89.50 88 THR A C 1
ATOM 669 O O . THR A 1 88 ? 1.387 4.176 10.336 1.00 89.50 88 THR A O 1
ATOM 672 N N . ARG A 1 89 ? -0.020 4.986 11.889 1.00 87.44 89 ARG A N 1
ATOM 673 C CA . ARG A 1 89 ? 0.360 6.389 11.683 1.00 87.44 89 ARG A CA 1
ATOM 674 C C . ARG A 1 89 ? 1.742 6.622 12.303 1.00 87.44 89 ARG A C 1
ATOM 676 O O . ARG A 1 89 ? 1.909 6.383 13.496 1.00 87.44 89 ARG A O 1
ATOM 683 N N . GLN A 1 90 ? 2.702 7.075 11.503 1.00 83.44 90 GLN A N 1
ATOM 684 C CA . GLN A 1 90 ? 4.066 7.393 11.945 1.00 83.44 90 GLN A CA 1
ATOM 685 C C . GLN A 1 90 ? 4.203 8.860 12.346 1.00 83.44 90 GLN A C 1
ATOM 687 O O . GLN A 1 90 ? 4.807 9.180 13.367 1.00 83.44 90 GLN A O 1
ATOM 692 N N . TYR A 1 91 ? 3.609 9.756 11.559 1.00 75.94 91 TYR A N 1
ATOM 693 C CA . TYR A 1 91 ? 3.721 11.194 11.756 1.00 75.94 91 TYR A CA 1
ATOM 694 C C . TYR A 1 91 ? 2.369 11.878 11.565 1.00 75.94 91 TYR A C 1
ATOM 696 O O . TYR A 1 91 ? 1.586 11.480 10.702 1.00 75.94 91 TYR A O 1
ATOM 704 N N . SER A 1 92 ? 2.124 12.905 12.382 1.00 66.56 92 SER A N 1
ATOM 705 C CA . SER A 1 92 ? 1.042 13.873 12.212 1.00 66.56 92 SER A CA 1
ATOM 706 C C . SER A 1 92 ? 1.623 15.288 12.262 1.00 66.56 92 SER A C 1
ATOM 708 O O . SER A 1 92 ? 2.236 15.662 13.267 1.00 66.56 92 SER A O 1
ATOM 710 N N . GLY A 1 93 ? 1.412 16.084 11.226 1.00 60.00 93 GLY A N 1
ATOM 711 C CA . GLY A 1 93 ? 1.861 17.464 11.106 1.00 60.00 93 GLY A CA 1
ATOM 712 C C . GLY A 1 93 ? 0.813 18.354 10.445 1.00 60.00 93 GLY A C 1
ATOM 713 O O . GLY A 1 93 ? -0.264 17.911 10.059 1.00 60.00 93 GLY A O 1
ATOM 714 N N . ASN A 1 94 ? 1.139 19.637 10.307 1.00 48.00 94 ASN A N 1
ATOM 715 C CA . ASN A 1 94 ? 0.299 20.599 9.600 1.00 48.00 94 ASN A CA 1
ATOM 716 C C . ASN A 1 94 ? 0.807 20.750 8.161 1.00 48.00 94 ASN A C 1
ATOM 718 O O . ASN A 1 94 ? 1.944 21.169 7.953 1.00 48.00 94 ASN A O 1
ATOM 722 N N . GLY A 1 95 ? -0.023 20.431 7.167 1.00 55.47 95 GLY A N 1
ATOM 723 C CA . GLY A 1 95 ? 0.302 20.618 5.751 1.00 55.47 95 GLY A CA 1
ATOM 724 C C . GLY A 1 95 ? -0.318 19.552 4.843 1.00 55.47 95 GLY A C 1
ATOM 725 O O . GLY A 1 95 ? -0.999 18.654 5.322 1.00 55.47 95 GLY A O 1
ATOM 726 N N . PRO A 1 96 ? -0.080 19.603 3.524 1.00 52.12 96 PRO A N 1
ATOM 727 C CA . PRO A 1 96 ? -0.605 18.606 2.586 1.00 52.12 96 PRO A CA 1
ATOM 728 C C . PRO A 1 96 ? -0.031 17.193 2.807 1.00 52.12 96 PRO A C 1
ATOM 730 O O . PRO A 1 96 ? -0.595 16.229 2.316 1.00 52.12 96 PRO A O 1
ATOM 733 N N . ARG A 1 97 ? 1.059 17.063 3.573 1.00 64.19 97 ARG A N 1
ATOM 734 C CA . ARG A 1 97 ? 1.663 15.794 4.024 1.00 64.19 97 ARG A CA 1
ATOM 735 C C . ARG A 1 97 ? 1.363 15.526 5.504 1.00 64.19 97 ARG A C 1
ATOM 737 O O . ARG A 1 97 ? 2.212 15.030 6.235 1.00 64.19 97 ARG A O 1
ATOM 744 N N . ALA A 1 98 ? 0.198 15.984 5.972 1.00 63.78 98 ALA A N 1
ATOM 745 C CA . ALA A 1 98 ? -0.132 16.035 7.392 1.00 63.78 98 ALA A CA 1
ATOM 746 C C . ALA A 1 98 ? -0.040 14.668 8.062 1.00 63.78 98 ALA A C 1
ATOM 748 O O . ALA A 1 98 ? 0.461 14.603 9.171 1.00 63.78 98 ALA A O 1
ATOM 749 N N . ASP A 1 99 ? -0.461 13.588 7.408 1.00 80.00 99 ASP A N 1
ATOM 750 C CA . ASP A 1 99 ? -0.481 12.271 8.032 1.00 80.00 99 ASP A CA 1
ATOM 751 C C . ASP A 1 99 ? 0.251 11.236 7.180 1.00 80.00 99 ASP A C 1
ATOM 753 O O . AS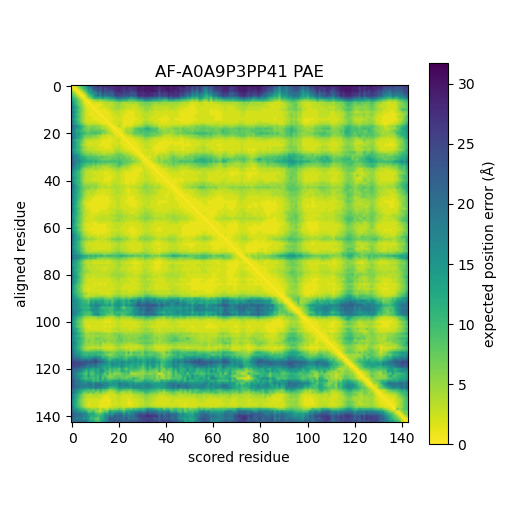P A 1 99 ? -0.150 10.942 6.053 1.00 80.00 99 ASP A O 1
ATOM 757 N N . MET A 1 100 ? 1.309 10.665 7.756 1.00 86.12 100 MET A N 1
ATOM 758 C CA . MET A 1 100 ? 2.109 9.611 7.134 1.00 86.12 100 MET A CA 1
ATOM 759 C C . MET A 1 100 ? 1.896 8.293 7.867 1.00 86.12 100 MET A C 1
ATOM 761 O O . MET A 1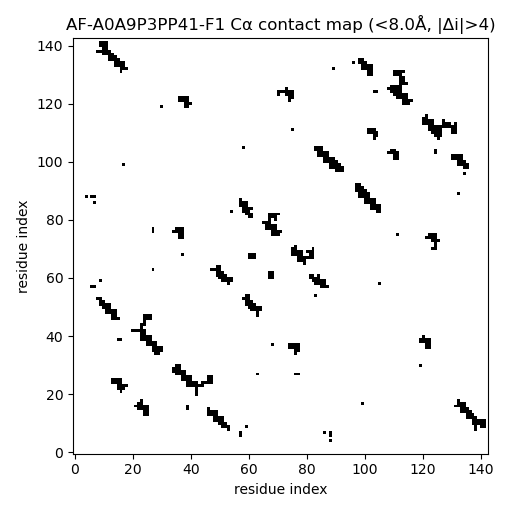 100 ? 1.852 8.242 9.101 1.00 86.12 100 MET A O 1
ATOM 765 N N . TYR A 1 101 ? 1.778 7.216 7.102 1.00 89.62 101 TYR A N 1
ATOM 766 C CA . TYR A 1 101 ? 1.452 5.888 7.596 1.00 89.62 101 TYR A CA 1
ATOM 767 C C . TYR A 1 101 ? 2.422 4.848 7.048 1.00 89.62 101 TYR A C 1
ATOM 769 O O . TYR A 1 101 ? 2.920 4.986 5.937 1.00 89.62 101 TYR A O 1
ATOM 777 N N . THR A 1 102 ? 2.624 3.766 7.792 1.00 90.38 102 THR A N 1
ATOM 778 C CA . THR A 1 102 ? 3.228 2.536 7.271 1.00 90.38 102 THR A CA 1
ATOM 779 C C . THR A 1 102 ? 2.170 1.451 7.147 1.00 90.38 102 THR A C 1
ATOM 781 O O . THR A 1 102 ? 1.221 1.392 7.935 1.00 90.38 102 THR A O 1
ATOM 784 N N . ILE A 1 103 ? 2.330 0.589 6.142 1.00 92.44 103 ILE A N 1
ATOM 785 C CA . ILE A 1 103 ? 1.437 -0.542 5.874 1.00 92.44 103 ILE A CA 1
ATOM 786 C C . ILE A 1 103 ? 2.218 -1.828 6.130 1.00 92.44 103 ILE A C 1
ATOM 788 O O . ILE A 1 103 ? 3.180 -2.142 5.435 1.00 92.44 103 ILE A O 1
ATOM 792 N N . GLN A 1 104 ? 1.807 -2.571 7.147 1.00 91.88 104 GLN A N 1
ATOM 793 C CA . GLN A 1 104 ? 2.506 -3.725 7.693 1.00 91.88 104 GLN A CA 1
ATOM 794 C C . GLN A 1 104 ? 1.656 -4.985 7.590 1.00 91.88 104 GLN A C 1
ATOM 796 O O . GLN A 1 104 ? 0.424 -4.940 7.602 1.00 91.88 104 GLN A O 1
ATOM 801 N N . ARG A 1 105 ? 2.300 -6.147 7.511 1.00 90.44 105 ARG A N 1
ATOM 802 C CA . ARG A 1 105 ? 1.601 -7.417 7.709 1.00 90.44 105 ARG A CA 1
ATOM 803 C C . ARG A 1 105 ? 1.020 -7.450 9.123 1.00 90.44 105 ARG A C 1
ATOM 805 O O . ARG A 1 105 ? 1.600 -6.895 10.055 1.00 90.44 105 ARG A O 1
ATOM 812 N N . SER A 1 106 ? -0.125 -8.105 9.289 1.00 84.31 106 SER A N 1
ATOM 813 C CA . SER A 1 106 ? -0.821 -8.179 10.579 1.00 84.31 106 SER A CA 1
ATOM 814 C C . SER A 1 106 ? 0.014 -8.814 11.698 1.00 84.31 106 SER A C 1
ATOM 816 O O . SER A 1 106 ? -0.166 -8.465 12.860 1.00 84.31 106 SER A O 1
ATOM 818 N N . ASP A 1 107 ? 0.930 -9.721 11.352 1.00 83.69 107 ASP A N 1
ATOM 819 C CA . ASP A 1 107 ? 1.857 -10.401 12.265 1.00 83.69 107 ASP A CA 1
ATOM 820 C C . ASP A 1 107 ? 3.148 -9.607 12.548 1.00 83.69 107 ASP A C 1
ATOM 822 O O . ASP A 1 107 ? 3.975 -10.039 13.347 1.00 83.69 107 ASP A O 1
ATOM 826 N N . GLY A 1 108 ? 3.334 -8.451 11.901 1.00 81.12 108 GLY A N 1
ATOM 827 C CA . GLY A 1 108 ? 4.550 -7.647 12.004 1.00 81.12 108 GLY A CA 1
ATOM 828 C C . GLY A 1 108 ? 5.775 -8.255 11.312 1.00 81.12 108 GLY A C 1
ATOM 829 O O . GLY A 1 108 ? 6.863 -7.706 11.453 1.00 81.12 108 GLY A O 1
ATOM 830 N N . SER A 1 109 ? 5.634 -9.346 10.544 1.00 83.38 109 SER A N 1
ATOM 831 C CA . SER A 1 109 ? 6.770 -10.023 9.896 1.00 83.38 109 SER A CA 1
ATOM 832 C C . SER A 1 109 ? 7.386 -9.220 8.742 1.00 83.38 109 SER A C 1
ATOM 834 O O . SER A 1 109 ? 8.352 -9.668 8.125 1.00 83.38 109 SER A O 1
ATOM 836 N N . GLY A 1 110 ? 6.768 -8.104 8.366 1.00 83.88 110 GLY A N 1
ATOM 837 C CA . GLY A 1 110 ? 7.180 -7.296 7.234 1.00 83.88 110 GLY A CA 1
ATOM 838 C C . GLY A 1 110 ? 6.230 -6.142 6.967 1.00 83.88 110 GLY A C 1
ATOM 839 O O . GLY A 1 110 ? 5.111 -6.093 7.483 1.00 83.88 110 GLY A O 1
ATOM 840 N N . ALA A 1 111 ? 6.683 -5.225 6.126 1.00 85.50 111 ALA A N 1
ATOM 841 C CA . ALA A 1 111 ? 5.935 -4.062 5.691 1.00 85.50 111 ALA A CA 1
ATOM 842 C C . ALA A 1 111 ? 5.965 -3.950 4.178 1.00 85.50 111 ALA A C 1
ATOM 844 O O . ALA A 1 111 ? 6.755 -4.624 3.528 1.00 85.50 111 ALA A O 1
ATOM 845 N N . TRP A 1 112 ? 5.107 -3.098 3.629 1.00 88.69 112 TRP A N 1
ATOM 846 C CA . TRP A 1 112 ? 5.310 -2.573 2.291 1.00 88.69 112 TRP A CA 1
ATOM 847 C C . TRP A 1 112 ? 6.655 -1.859 2.292 1.00 88.69 112 TRP A C 1
ATOM 849 O O . TRP A 1 112 ? 6.862 -0.935 3.071 1.00 88.69 112 TRP A O 1
ATOM 859 N N . ALA A 1 113 ? 7.574 -2.322 1.460 1.00 82.00 113 ALA A N 1
ATOM 860 C CA . ALA A 1 113 ? 8.908 -1.762 1.340 1.00 82.00 113 ALA A CA 1
ATOM 861 C C . ALA A 1 113 ? 9.346 -1.736 -0.121 1.00 82.00 113 ALA A C 1
ATOM 863 O O . ALA A 1 113 ? 8.804 -2.445 -0.972 1.00 82.00 113 ALA A O 1
ATOM 864 N N . TYR A 1 114 ? 10.363 -0.931 -0.409 1.00 75.75 114 TYR A N 1
ATOM 865 C CA . TYR A 1 114 ? 10.934 -0.844 -1.743 1.00 75.75 114 TYR A CA 1
ATOM 866 C C . TYR A 1 114 ? 11.779 -2.052 -2.104 1.00 75.75 114 TYR A C 1
ATOM 868 O O . TYR A 1 114 ? 12.710 -2.415 -1.385 1.00 75.75 114 TYR A O 1
ATOM 876 N N . LEU A 1 115 ? 11.561 -2.551 -3.317 1.00 69.56 115 LEU A N 1
ATOM 877 C CA . LEU A 1 115 ? 12.581 -3.266 -4.065 1.00 69.56 115 LEU A CA 1
ATOM 878 C C . LEU A 1 115 ? 12.896 -2.500 -5.349 1.00 69.56 115 LEU A C 1
ATOM 880 O O . LEU A 1 115 ? 12.049 -2.333 -6.231 1.00 69.56 115 LEU A O 1
ATOM 884 N N . VAL A 1 116 ? 14.139 -2.027 -5.447 1.00 64.38 116 VAL A N 1
ATOM 885 C CA . VAL A 1 116 ? 14.669 -1.403 -6.661 1.00 64.38 116 VAL A CA 1
ATOM 886 C C . VAL A 1 116 ? 15.300 -2.499 -7.515 1.00 64.38 116 VAL A C 1
ATOM 888 O O . VAL A 1 116 ? 16.401 -2.961 -7.232 1.00 64.38 116 VAL A O 1
ATOM 891 N N . GLY A 1 117 ? 14.597 -2.920 -8.566 1.00 57.94 117 GLY A N 1
ATOM 892 C CA . GLY A 1 117 ? 15.098 -3.878 -9.552 1.00 57.94 117 GLY A CA 1
ATOM 893 C C . GLY A 1 117 ? 14.842 -3.372 -10.969 1.00 57.94 117 GLY A C 1
ATOM 894 O O . GLY A 1 117 ? 13.710 -3.042 -11.315 1.00 57.94 117 GLY A O 1
ATOM 895 N N . GLY A 1 118 ? 15.886 -3.276 -11.799 1.00 51.50 118 GLY A N 1
ATOM 896 C CA . GLY A 1 118 ? 15.739 -3.001 -13.237 1.00 51.50 118 GLY A CA 1
ATOM 897 C C . GLY A 1 118 ? 14.999 -1.702 -13.602 1.00 51.50 118 GLY A C 1
ATOM 898 O O . GLY A 1 118 ? 14.285 -1.676 -14.601 1.00 51.50 118 GLY A O 1
ATOM 899 N N . GLY A 1 119 ? 15.131 -0.639 -12.797 1.00 51.88 119 GLY A N 1
ATOM 900 C CA . GLY A 1 119 ? 14.613 0.700 -13.119 1.00 51.88 119 GLY A CA 1
ATOM 901 C C . GLY A 1 119 ? 13.154 0.991 -12.732 1.00 51.88 119 GLY A C 1
ATOM 902 O O . GLY A 1 119 ? 12.671 2.085 -13.019 1.00 51.88 119 GLY A O 1
ATOM 903 N N . ARG A 1 120 ? 12.443 0.073 -12.057 1.00 56.81 120 ARG A N 1
ATOM 904 C CA . ARG A 1 120 ? 11.118 0.331 -11.451 1.00 56.81 120 ARG A CA 1
ATOM 905 C C . ARG A 1 120 ? 11.068 -0.123 -9.988 1.00 56.81 120 ARG A C 1
ATOM 907 O O . ARG A 1 120 ? 11.791 -1.033 -9.592 1.00 56.81 120 ARG A O 1
ATOM 914 N N . ARG A 1 121 ? 10.227 0.545 -9.190 1.00 69.00 121 ARG A N 1
ATOM 915 C CA . ARG A 1 121 ? 10.086 0.354 -7.737 1.00 69.00 121 ARG A CA 1
ATOM 916 C C . ARG A 1 121 ? 8.871 -0.531 -7.437 1.00 69.00 121 ARG A C 1
ATOM 918 O O . ARG A 1 121 ? 7.738 -0.049 -7.460 1.00 69.00 121 ARG A O 1
ATOM 925 N N . GLY A 1 122 ? 9.114 -1.823 -7.221 1.00 66.31 122 GLY A N 1
ATOM 926 C CA . GLY A 1 122 ? 8.093 -2.769 -6.758 1.00 66.31 122 GLY A CA 1
ATOM 927 C C . GLY A 1 122 ? 7.955 -2.734 -5.238 1.00 66.31 122 GLY A C 1
ATOM 928 O O . GLY A 1 122 ? 8.912 -2.378 -4.545 1.00 66.31 122 GLY A O 1
ATOM 929 N N . LEU A 1 123 ? 6.776 -3.101 -4.734 1.00 73.25 123 LEU A N 1
ATOM 930 C CA . LEU A 1 123 ? 6.524 -3.228 -3.301 1.00 73.25 123 LEU A CA 1
ATOM 931 C C . LEU A 1 123 ? 6.664 -4.675 -2.848 1.00 73.25 123 LEU A C 1
ATOM 933 O O . LEU A 1 123 ? 6.040 -5.580 -3.405 1.00 73.25 123 LEU A O 1
ATOM 937 N N . VAL A 1 124 ? 7.471 -4.877 -1.813 1.00 71.69 124 VAL A N 1
ATOM 938 C CA . VAL A 1 124 ? 7.724 -6.185 -1.204 1.00 71.69 124 VAL A CA 1
ATOM 939 C C . VAL A 1 124 ? 7.176 -6.214 0.218 1.00 71.69 124 VAL A C 1
ATOM 941 O O . VAL A 1 124 ? 7.179 -5.168 0.858 1.00 71.69 124 VAL A O 1
ATOM 944 N N . PRO A 1 125 ? 6.684 -7.363 0.719 1.00 70.75 125 PRO A N 1
ATOM 945 C CA . PRO A 1 125 ? 6.062 -7.469 2.038 1.00 70.75 125 PRO A CA 1
ATOM 946 C C . PRO A 1 125 ? 7.040 -7.917 3.143 1.00 70.75 125 PRO A C 1
ATOM 948 O O . PRO A 1 125 ? 6.646 -8.632 4.063 1.00 70.75 125 PRO A O 1
ATOM 951 N N . PHE A 1 126 ? 8.318 -7.565 3.043 1.00 70.88 126 PHE A N 1
ATOM 952 C CA . PHE A 1 126 ? 9.358 -7.832 4.046 1.00 70.88 126 PHE A CA 1
ATOM 953 C C . PHE A 1 126 ? 10.257 -6.598 4.164 1.00 70.88 126 PHE A C 1
ATOM 955 O O . PHE A 1 126 ? 10.108 -5.678 3.368 1.00 70.88 126 PHE A O 1
ATOM 962 N N . THR A 1 127 ? 11.159 -6.540 5.146 1.00 61.34 127 THR A N 1
ATOM 963 C CA . THR A 1 127 ? 11.904 -5.309 5.481 1.00 61.34 127 THR A CA 1
ATOM 964 C C . THR A 1 127 ? 13.357 -5.335 4.967 1.00 61.34 127 THR A C 1
ATOM 966 O O . THR A 1 127 ? 14.262 -5.607 5.753 1.00 61.34 127 THR A O 1
ATOM 969 N N . PRO A 1 128 ? 13.650 -5.076 3.674 1.00 54.19 128 PRO A N 1
ATOM 970 C CA . PRO A 1 128 ? 15.030 -5.055 3.194 1.00 54.19 128 PRO A CA 1
ATOM 971 C C . PRO A 1 128 ? 15.760 -3.729 3.472 1.00 54.19 128 PRO A C 1
ATOM 973 O O . PRO A 1 128 ? 16.978 -3.757 3.616 1.00 54.19 128 PRO A O 1
ATOM 976 N N . ILE A 1 129 ? 15.066 -2.577 3.525 1.00 57.78 129 ILE A N 1
ATOM 977 C CA . ILE A 1 129 ? 15.697 -1.232 3.635 1.00 57.78 129 ILE A CA 1
ATOM 978 C C . ILE A 1 129 ? 14.893 -0.255 4.540 1.00 57.78 129 ILE A C 1
ATOM 980 O O . ILE A 1 129 ? 15.299 0.883 4.749 1.00 57.78 129 ILE A O 1
ATOM 984 N N . GLY A 1 130 ? 13.779 -0.696 5.134 1.00 68.12 130 GLY A N 1
ATOM 985 C CA . GLY A 1 130 ? 12.877 0.132 5.949 1.00 68.12 130 GLY A CA 1
ATOM 986 C C . GLY A 1 130 ? 11.438 0.100 5.436 1.00 68.12 130 GLY A C 1
ATOM 987 O O . GLY A 1 130 ? 11.182 -0.396 4.335 1.00 68.12 130 GLY A O 1
ATOM 988 N N . ASP A 1 131 ? 10.507 0.592 6.250 1.00 80.81 131 ASP A N 1
ATOM 989 C CA . ASP A 1 131 ? 9.086 0.619 5.909 1.00 80.81 131 ASP A CA 1
ATOM 990 C C . ASP A 1 131 ? 8.791 1.757 4.926 1.00 80.81 131 ASP A C 1
ATOM 992 O O . ASP A 1 131 ? 9.332 2.858 5.037 1.00 80.81 131 ASP A O 1
ATOM 996 N N . LEU A 1 132 ? 7.904 1.495 3.969 1.00 85.56 132 LEU A N 1
ATOM 997 C CA . LEU A 1 132 ? 7.358 2.526 3.106 1.00 85.56 132 LEU A CA 1
ATOM 998 C C . LEU A 1 132 ? 6.450 3.457 3.912 1.00 85.56 132 LEU A C 1
ATOM 1000 O O . LEU A 1 132 ? 5.437 3.017 4.463 1.00 85.56 132 LEU A O 1
ATOM 1004 N N . GLU A 1 133 ? 6.756 4.748 3.874 1.00 88.56 133 GLU A N 1
ATOM 1005 C CA . GLU A 1 133 ? 5.860 5.796 4.344 1.00 88.56 133 GLU A CA 1
ATOM 1006 C C . GLU A 1 133 ? 4.921 6.246 3.218 1.00 88.56 133 GLU A C 1
ATOM 1008 O O . GLU A 1 133 ? 5.348 6.591 2.110 1.00 88.56 133 GLU A O 1
ATOM 1013 N N . VAL A 1 134 ? 3.620 6.230 3.508 1.00 90.06 134 VAL A N 1
ATOM 1014 C CA . VAL A 1 134 ? 2.566 6.611 2.569 1.00 90.06 134 VAL A CA 1
ATOM 1015 C C . VAL A 1 134 ? 1.669 7.702 3.128 1.00 90.06 134 VAL A C 1
ATOM 1017 O O . VAL A 1 134 ? 1.400 7.761 4.328 1.00 90.06 134 VAL A O 1
ATOM 1020 N N . SER A 1 135 ? 1.152 8.526 2.225 1.00 90.50 135 SER A N 1
ATOM 1021 C CA . SER A 1 135 ? 0.097 9.498 2.4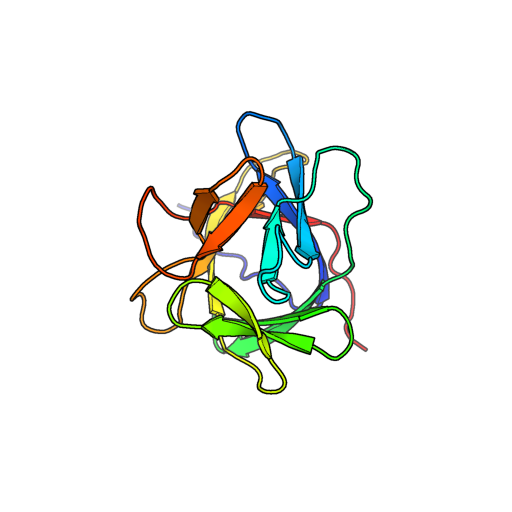98 1.00 90.50 135 SER A CA 1
ATOM 1022 C C . SER A 1 135 ? -1.203 9.076 1.814 1.00 90.50 135 SER A C 1
ATOM 1024 O O . SER A 1 135 ? -1.192 8.558 0.694 1.00 90.50 135 SER A O 1
ATOM 1026 N N . PHE A 1 136 ? -2.322 9.327 2.490 1.00 89.69 136 PHE A N 1
ATOM 1027 C CA . PHE A 1 136 ? -3.673 9.053 2.003 1.00 89.69 136 PHE A CA 1
ATOM 1028 C C . PHE A 1 136 ? -4.378 10.372 1.689 1.00 89.69 136 PHE A C 1
ATOM 1030 O O . PHE A 1 136 ? -4.588 11.187 2.587 1.00 89.69 136 PHE A O 1
ATOM 1037 N N . PHE A 1 137 ? -4.768 10.574 0.433 1.00 87.94 137 PHE A N 1
ATOM 1038 C CA . PHE A 1 137 ? -5.506 11.759 -0.008 1.00 87.94 137 PHE A CA 1
ATOM 1039 C C . PHE A 1 137 ? -6.937 11.377 -0.387 1.00 87.94 137 PHE A C 1
ATOM 1041 O O . PHE A 1 137 ? -7.162 10.394 -1.092 1.00 87.94 137 PHE A O 1
ATOM 1048 N N . GLY A 1 138 ? -7.910 12.153 0.093 1.00 81.94 138 GLY A N 1
ATOM 1049 C CA . GLY A 1 138 ? -9.334 11.824 -0.012 1.00 81.94 138 GLY A CA 1
ATOM 1050 C C . GLY A 1 138 ? -9.891 11.227 1.283 1.00 81.94 138 GLY A C 1
ATOM 1051 O O . GLY A 1 138 ? -9.419 11.556 2.370 1.00 81.94 138 GLY A O 1
ATOM 1052 N N . GLY A 1 139 ? -10.913 10.375 1.173 1.00 66.56 139 GLY A N 1
ATOM 1053 C CA . GLY A 1 139 ? -11.594 9.773 2.322 1.00 66.56 139 GLY A CA 1
ATOM 1054 C C . GLY A 1 139 ? -12.939 10.416 2.654 1.00 66.56 139 GLY A C 1
ATOM 1055 O O . GLY A 1 139 ? -13.083 11.119 3.651 1.00 66.56 139 GLY A O 1
ATOM 1056 N N . SER A 1 140 ? -13.955 10.121 1.847 1.00 51.12 140 SER A N 1
ATOM 1057 C CA . SER A 1 140 ? -15.356 10.287 2.233 1.00 51.12 140 SER A CA 1
ATOM 1058 C C . SER A 1 140 ? -16.191 9.110 1.715 1.00 51.12 140 SER A C 1
ATOM 1060 O O . SER A 1 140 ? -16.178 8.807 0.530 1.00 51.12 140 SER A O 1
ATOM 1062 N N . GLY A 1 141 ? -16.880 8.434 2.646 1.00 47.34 141 GLY A N 1
ATOM 1063 C CA . GLY A 1 141 ? -18.009 7.519 2.426 1.00 47.34 141 GLY A CA 1
ATOM 1064 C C . GLY A 1 141 ? -17.800 6.325 1.487 1.00 47.34 141 GLY A C 1
ATOM 1065 O O . GLY A 1 141 ? -17.989 6.437 0.282 1.00 47.34 141 GLY A O 1
ATOM 1066 N N . LEU A 1 142 ? -17.578 5.133 2.050 1.00 49.22 142 LEU A N 1
ATOM 1067 C CA . LEU A 1 142 ? -18.145 3.922 1.446 1.00 49.22 142 LEU A CA 1
ATOM 1068 C C . LEU A 1 142 ? -19.615 3.896 1.876 1.00 49.22 142 LEU A C 1
ATOM 1070 O O . LEU A 1 142 ? -19.876 3.684 3.060 1.00 49.22 142 LEU A O 1
ATOM 1074 N N . VAL A 1 143 ? -20.533 4.222 0.961 1.00 45.03 143 VAL A N 1
ATOM 1075 C CA . VAL A 1 143 ? -21.982 4.070 1.192 1.00 45.03 143 VAL A CA 1
ATOM 1076 C C . VAL A 1 143 ? -22.311 2.593 1.383 1.00 45.03 143 VAL A C 1
ATOM 1078 O O . VAL A 1 143 ? -21.723 1.767 0.643 1.00 45.03 143 VAL A O 1
#

pLDDT: mean 81.19, std 15.55, range [33.66, 97.31]

Organism: Lyophyllum shimeji (NCBI:txid47721)

Mean predicted aligned error: 6.9 Å

Secondary structure (DSSP, 8-state):
------PPPPEEEEEEEEETTEEEEEEEEEETTEEEEEEEPPTTSPPPEEEEEEEETTEEEEEETTEEEEEETTEEEEESS---EEEEEEEE-SSTT-EEEEEEETTSS-B-EEEEETTEEEEESS-SS-PPEEEEEE-----

Foldseek 3Di:
DDPPQPQDAFFKWFKFFDDPVGTFTWDWDDDPPRATAIFTHDPPDDGAIWGWADDDGQWTWIDRPQWTWDADPFATHTDNDTFIWRKGWPAADDDPQRTKIWTAHPVNQFTFDWDDDPHTTTTTRHPPPHTTIMDIDDDDDPD

Sequence (143 aa):
MSNSSTELPQGIYEIYEDGPAGLQPLGIKSVNGFPDQVVVLPAGHQAPLWTVRRVATNTFTFSLGDAFVAPTHNYVMPSSTAYGWKVTRQYSGNGPRADMYTIQRSDGSGAWAYLVGGGRRGLVPFTPIGDLEVSFFGGSGLV

Solvent-accessible surface area (backbone atoms only — not comparable to full-atom values): 7964 Å² total; per-residue (Å²): 135,85,85,75,81,76,69,84,78,54,18,43,26,33,38,23,40,67,50,98,91,44,69,18,25,39,43,77,47,66,52,98,88,45,70,57,21,36,24,59,43,62,68,88,55,84,58,48,67,30,42,35,44,71,80,52,90,52,20,29,31,45,22,56,82,88,35,16,43,28,77,43,98,73,30,28,21,70,27,94,53,81,34,62,30,27,50,45,77,76,46,79,56,90,61,100,76,20,52,30,27,34,46,23,41,69,83,64,80,17,18,41,10,76,40,86,56,96,93,46,43,39,30,18,47,38,70,85,85,47,71,38,46,30,34,73,46,79,57,69,71,76,128

InterPro domains:
  IPR031755 Peptidase inhibitor I66 [PF16850] (8-113)

Nearest PDB structures (foldseek):
  4kek-assembly1_A  TM=6.488E-01  e=6.056E-03  Mus musculus
  2x2s-assembly2_A  TM=6.802E-01  e=3.462E-02  Sclerotinia sclerotiorum
  3e8l-assembly1_C  TM=6.833E-01  e=5.218E-02  Sagittaria sagittifolia
  4kej-assembly1_A  TM=6.297E-01  e=3.124E-02  Mus musculus
  4i7i-assembly1_A  TM=6.112E-01  e=4.038E-02  Oryctolagus cuniculus

Radius of gyration: 14.29 Å; Cα contacts (8 Å, |Δi|>4): 359; chains: 1; bounding box: 38×35×43 Å